Protein AF-A0A7W7KEP9-F1 (afdb_monomer)

Organism: NCBI:txid1428314

Secondary structure (DSSP, 8-state):
-HHHHHHHHHHTT---EEEEE-TT-HHHHHHTS--HHHHHHHHHTT--SGGGTTTPPPTTSEEEEE----SS-HHHHHHHHTHHHHTTS------TT-----SS-HHHHHHHHHHHH-S---------GGGS----

Mean predicted aligned error: 6.19 Å

Radius of gyration: 17.82 Å; Cα contacts (8 Å, |Δi|>4): 102; chains: 1; bounding box: 50×37×45 Å

Nearest PDB structures (foldseek):
  2ux8-assembly2_G  TM=9.837E-01  e=3.132E-14  Sphingomonas elodea
  2ux8-assembly1_B  TM=9.842E-01  e=6.762E-14  Sphingomonas elodea
  2ux8-assembly1_D  TM=9.835E-01  e=9.318E-14  Sphingomonas elodea
  2ux8-assembly1_A  TM=9.815E-01  e=2.438E-13  Sphingomonas elodea
  5j49-assembly1_A  TM=8.742E-01  e=1.024E-08  Paraburkholderia xenovorans LB400

Foldseek 3Di:
DVLLLVVLVVLLVQQAEEAADEPPCVVLVVQQDDPPVVVVVCVVVVHDCVVSPSSHHDPPRYHYFYLYDPPVPPPVSSVVRCCVVCPPHDDDDDDPVDRADDPVGPSNVQVVVCVVPNDDDDDDDDDDPVPPDPDD

Solvent-accessible surface area (backbone atoms only — not comparable to full-atom values): 8895 Å² total; per-residue (Å²): 95,61,65,57,48,51,51,39,39,45,75,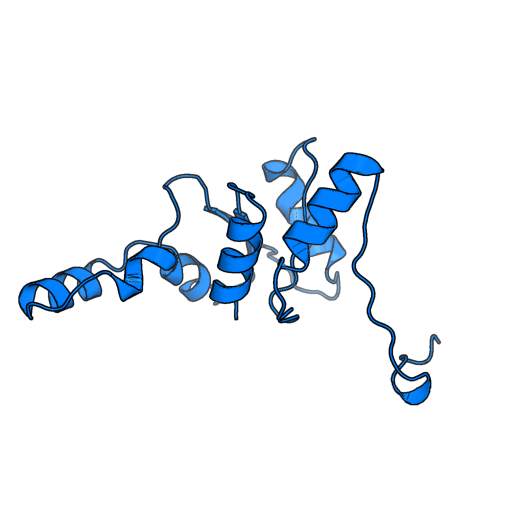46,69,54,74,73,43,77,47,69,37,63,88,93,49,62,68,66,58,54,55,37,41,85,56,61,72,59,53,52,52,35,52,78,68,75,44,81,65,70,88,52,59,81,42,49,61,62,92,83,29,69,45,77,41,70,51,88,66,87,79,79,59,60,70,66,51,44,56,58,61,44,44,83,78,55,65,90,58,91,80,86,88,82,62,58,87,63,83,79,86,63,83,77,32,68,60,32,54,51,50,54,51,37,75,74,73,48,92,83,85,78,92,82,79,96,69,62,74,90,75,50,77,79,82,124

InterPro domains:
  IPR005771 UTP--glucose-1-phosphate uridylyltransferase, bacterial/archaeal-type [PTHR43197] (1-131)
  IPR029044 Nucleotide-diphospho-sugar transferases [G3DSA:3.90.550.10] (1-135)
  IPR029044 Nucleotide-diphospho-sugar transferases [SSF53448] (1-130)

Structure (mmCIF, N/CA/C/O backbone):
data_AF-A0A7W7KEP9-F1
#
_entry.id   AF-A0A7W7KEP9-F1
#
loop_
_atom_site.group_PDB
_atom_site.id
_atom_site.type_symbol
_atom_site.label_atom_id
_atom_site.label_alt_id
_atom_site.label_comp_id
_atom_site.label_asym_id
_atom_site.label_entity_id
_atom_site.label_seq_id
_atom_site.pdbx_PDB_ins_code
_atom_site.Cartn_x
_atom_site.Cartn_y
_atom_site.Cartn_z
_atom_site.occupancy
_atom_site.B_iso_or_equiv
_atom_site.auth_seq_id
_atom_site.auth_comp_id
_atom_site.auth_asym_id
_atom_site.auth_atom_id
_atom_site.pdbx_PDB_model_num
ATOM 1 N N . MET A 1 1 ? -1.826 10.584 1.908 1.00 80.06 1 MET A N 1
ATOM 2 C CA . MET A 1 1 ? -1.088 9.963 0.786 1.00 80.06 1 MET A CA 1
ATOM 3 C C . MET A 1 1 ? -1.313 8.461 0.772 1.00 80.06 1 MET A C 1
ATOM 5 O O . MET A 1 1 ? -1.996 8.015 -0.130 1.00 80.06 1 MET A O 1
ATOM 9 N N . ILE A 1 2 ? -0.899 7.706 1.799 1.00 85.81 2 ILE A N 1
ATOM 10 C CA . ILE A 1 2 ? -1.091 6.240 1.818 1.00 85.81 2 ILE A CA 1
ATOM 11 C C . ILE A 1 2 ? -2.555 5.780 1.659 1.00 85.81 2 ILE A C 1
ATOM 13 O O . ILE A 1 2 ? -2.795 4.784 0.996 1.00 85.81 2 ILE A O 1
ATOM 17 N N . GLN A 1 3 ? -3.537 6.524 2.187 1.00 88.75 3 GLN A N 1
ATOM 18 C CA . GLN A 1 3 ? -4.958 6.219 1.958 1.00 88.75 3 GLN A CA 1
ATOM 19 C C . GLN A 1 3 ? -5.321 6.236 0.465 1.00 88.75 3 GLN A C 1
ATOM 21 O O . GLN A 1 3 ? -5.965 5.311 -0.002 1.00 88.75 3 GLN A O 1
ATOM 26 N N . TYR A 1 4 ? -4.854 7.239 -0.286 1.00 87.06 4 TYR A N 1
ATOM 27 C CA . TYR A 1 4 ? -5.110 7.329 -1.727 1.00 87.06 4 TYR A CA 1
ATOM 28 C C . TYR A 1 4 ? -4.467 6.168 -2.485 1.00 87.06 4 TYR A C 1
ATOM 30 O O . TYR A 1 4 ? -5.102 5.606 -3.366 1.00 87.06 4 TYR A O 1
ATOM 38 N N . ALA A 1 5 ? -3.252 5.772 -2.094 1.00 85.75 5 ALA A N 1
ATOM 39 C CA . ALA A 1 5 ? -2.589 4.598 -2.654 1.00 85.75 5 ALA A CA 1
ATOM 40 C C . ALA A 1 5 ? -3.426 3.326 -2.443 1.00 85.75 5 ALA A C 1
ATOM 42 O O . ALA A 1 5 ? -3.651 2.564 -3.375 1.00 85.75 5 ALA A O 1
ATOM 43 N N . VAL A 1 6 ? -3.934 3.111 -1.224 1.00 87.06 6 VAL A N 1
ATOM 44 C CA . VAL A 1 6 ? -4.786 1.952 -0.919 1.00 87.06 6 VAL A CA 1
ATOM 45 C C . VAL A 1 6 ? -6.112 2.016 -1.673 1.00 87.06 6 VAL A C 1
ATOM 47 O O . VAL A 1 6 ? -6.557 0.994 -2.187 1.00 87.06 6 VAL A O 1
ATOM 50 N N . ASP A 1 7 ? -6.732 3.189 -1.782 1.00 88.06 7 ASP A N 1
ATOM 51 C CA . ASP A 1 7 ? -7.991 3.355 -2.512 1.00 88.06 7 ASP A CA 1
ATOM 52 C C . ASP A 1 7 ? -7.820 3.085 -4.019 1.00 88.06 7 ASP A C 1
ATOM 54 O O . ASP A 1 7 ? -8.651 2.399 -4.612 1.00 88.06 7 ASP A O 1
ATOM 58 N N . GLU A 1 8 ? -6.719 3.538 -4.625 1.00 85.44 8 GLU A N 1
ATOM 59 C CA . GLU A 1 8 ? -6.393 3.260 -6.031 1.00 85.44 8 GLU A CA 1
ATOM 60 C C . GLU A 1 8 ? -6.136 1.765 -6.275 1.00 85.44 8 GLU A C 1
ATOM 62 O O . GLU A 1 8 ? -6.638 1.175 -7.233 1.00 85.44 8 GLU A O 1
ATOM 67 N N . VAL A 1 9 ? -5.397 1.122 -5.374 1.00 85.31 9 VAL A N 1
ATOM 68 C CA . VAL A 1 9 ? -5.104 -0.316 -5.439 1.00 85.31 9 VAL A CA 1
ATOM 69 C C . VAL A 1 9 ? -6.382 -1.154 -5.254 1.00 85.31 9 VAL A C 1
ATOM 71 O O . VAL A 1 9 ? -6.559 -2.171 -5.926 1.00 85.31 9 VAL A O 1
ATOM 74 N N . ARG A 1 10 ? -7.332 -0.693 -4.428 1.00 86.62 10 ARG A N 1
ATOM 75 C CA . ARG A 1 10 ? -8.668 -1.304 -4.296 1.00 86.62 10 ARG A CA 1
ATOM 76 C C . ARG A 1 10 ? -9.525 -1.139 -5.544 1.00 86.62 10 ARG A C 1
ATOM 78 O O . ARG A 1 10 ? -10.222 -2.081 -5.913 1.00 86.62 10 ARG A O 1
ATOM 85 N N . GLU A 1 11 ? -9.480 0.022 -6.201 1.00 87.06 11 GLU A N 1
ATOM 86 C CA . GLU A 1 11 ? -10.146 0.230 -7.498 1.00 87.06 11 GLU A CA 1
ATOM 87 C C . GLU A 1 11 ? -9.631 -0.776 -8.539 1.00 87.06 11 GLU A C 1
ATOM 89 O O . GLU A 1 11 ? -10.411 -1.326 -9.317 1.00 87.06 11 GLU A O 1
ATOM 94 N N . ALA A 1 12 ? -8.337 -1.096 -8.470 1.00 86.38 12 ALA A N 1
ATOM 95 C CA . ALA A 1 12 ? -7.676 -2.094 -9.300 1.00 86.38 12 ALA A CA 1
ATOM 96 C C . ALA A 1 12 ? -7.943 -3.561 -8.876 1.00 86.38 12 ALA A C 1
ATOM 98 O O . ALA A 1 12 ? -7.418 -4.481 -9.499 1.00 86.38 12 ALA A O 1
ATOM 99 N N . ARG A 1 13 ? -8.789 -3.797 -7.857 1.00 86.62 13 ARG A N 1
ATOM 100 C CA . ARG A 1 13 ? -9.163 -5.122 -7.312 1.00 86.62 13 ARG A CA 1
ATOM 101 C C . ARG A 1 13 ? -8.004 -5.933 -6.720 1.00 86.62 13 ARG A C 1
ATOM 103 O O . ARG A 1 13 ? -8.045 -7.160 -6.724 1.00 86.62 13 ARG A O 1
ATOM 110 N N . ILE A 1 14 ? -6.989 -5.263 -6.186 1.00 86.50 14 ILE A N 1
ATOM 111 C CA . ILE A 1 14 ? -5.946 -5.922 -5.395 1.00 86.50 14 ILE A CA 1
ATOM 112 C C . ILE A 1 14 ? -6.438 -6.035 -3.948 1.00 86.50 14 ILE A C 1
ATOM 114 O O . ILE A 1 14 ? -6.804 -5.037 -3.321 1.00 86.50 14 ILE A O 1
ATOM 118 N N . GLU A 1 15 ? -6.464 -7.261 -3.428 1.00 82.25 15 GLU A N 1
ATOM 119 C CA . GLU A 1 15 ? -7.034 -7.563 -2.110 1.00 82.25 15 GLU A CA 1
ATOM 120 C C . GLU A 1 15 ? -5.980 -7.634 -1.002 1.00 82.25 15 GLU A C 1
ATOM 122 O O . GLU A 1 15 ? -6.296 -7.295 0.138 1.00 82.25 15 GLU A O 1
ATOM 127 N N . GLU A 1 16 ? -4.743 -8.017 -1.329 1.00 89.62 16 GLU A N 1
ATOM 128 C CA . GLU A 1 16 ? -3.642 -8.165 -0.375 1.00 89.62 16 GLU A CA 1
ATOM 129 C C . GLU A 1 16 ? -2.625 -7.024 -0.473 1.00 89.62 16 GLU A C 1
ATOM 131 O O . GLU A 1 16 ? -2.146 -6.652 -1.545 1.00 89.62 16 GLU A O 1
ATOM 136 N N . PHE A 1 17 ? -2.257 -6.484 0.686 1.00 91.62 17 PHE A N 1
ATOM 137 C CA . PHE A 1 17 ? -1.344 -5.363 0.840 1.00 91.62 17 PHE A CA 1
ATOM 138 C C . PHE A 1 17 ? -0.126 -5.792 1.650 1.00 91.62 17 PHE A C 1
ATOM 140 O O . PHE A 1 17 ? -0.251 -6.300 2.766 1.00 91.62 17 PHE A O 1
ATOM 147 N N . VAL A 1 18 ? 1.070 -5.502 1.133 1.00 92.94 18 VAL A N 1
ATOM 148 C CA . VAL A 1 18 ? 2.327 -5.715 1.858 1.00 92.94 18 VAL A CA 1
ATOM 149 C C . VAL A 1 18 ? 3.028 -4.383 2.077 1.00 92.94 18 VAL A C 1
ATOM 151 O O . VAL A 1 18 ? 3.617 -3.806 1.165 1.00 92.94 18 VAL A O 1
ATOM 154 N N . PHE A 1 19 ? 2.991 -3.879 3.309 1.00 93.00 19 PHE A N 1
ATOM 155 C CA . PHE A 1 19 ? 3.680 -2.643 3.668 1.00 93.00 19 PHE A CA 1
ATOM 156 C C . PHE A 1 19 ? 5.088 -2.933 4.164 1.00 93.00 19 PHE A C 1
ATOM 158 O O . PHE A 1 19 ? 5.292 -3.474 5.254 1.00 93.00 19 PHE A O 1
ATOM 165 N N . VAL A 1 20 ? 6.077 -2.491 3.394 1.00 91.81 20 VAL A N 1
ATOM 166 C CA . VAL A 1 20 ? 7.476 -2.516 3.815 1.00 91.81 20 VAL A CA 1
ATOM 167 C C . VAL A 1 20 ? 7.789 -1.216 4.551 1.00 91.81 20 VAL A C 1
ATOM 169 O O . VAL A 1 20 ? 7.853 -0.144 3.954 1.00 91.81 20 VAL A O 1
ATOM 172 N N . THR A 1 21 ? 7.955 -1.289 5.872 1.00 90.00 21 THR A N 1
ATOM 173 C CA . THR A 1 21 ? 8.072 -0.103 6.736 1.00 90.00 21 THR A CA 1
ATOM 174 C C . THR A 1 21 ? 9.390 -0.039 7.509 1.00 90.00 21 THR A C 1
ATOM 176 O O . THR A 1 21 ? 10.006 -1.051 7.857 1.00 90.00 21 THR A O 1
ATOM 179 N N . GLY A 1 22 ? 9.816 1.187 7.823 1.00 86.00 22 GLY A N 1
ATOM 180 C CA . GLY A 1 22 ? 10.926 1.482 8.733 1.00 86.00 22 GLY A CA 1
ATOM 181 C C . GLY A 1 22 ? 10.480 1.726 10.182 1.00 86.00 22 GLY A C 1
ATOM 182 O O . GLY A 1 22 ? 9.299 1.622 10.521 1.00 86.00 22 GLY A O 1
ATOM 183 N N . ARG A 1 23 ? 11.431 2.082 11.057 1.00 84.38 23 ARG A N 1
ATOM 184 C CA . ARG A 1 23 ? 11.136 2.484 12.448 1.00 84.38 23 ARG A CA 1
ATOM 185 C C . ARG A 1 23 ? 10.286 3.764 12.482 1.00 84.38 23 ARG A C 1
ATOM 187 O O . ARG A 1 23 ? 10.409 4.611 11.604 1.00 84.38 23 ARG A O 1
ATOM 194 N N . GLY A 1 24 ? 9.430 3.901 13.497 1.00 83.69 24 GLY A N 1
ATOM 195 C CA . GLY A 1 24 ? 8.605 5.102 13.708 1.00 83.69 24 GLY A CA 1
ATOM 196 C C . GLY A 1 24 ? 7.401 5.255 12.770 1.00 83.69 24 GLY A C 1
ATOM 197 O O . GLY A 1 24 ? 6.734 6.281 12.803 1.00 83.69 24 GLY A O 1
ATOM 198 N N . LYS A 1 25 ? 7.101 4.252 11.934 1.00 87.19 25 LYS A N 1
ATOM 199 C CA . LYS A 1 25 ? 5.983 4.271 10.972 1.00 87.19 25 LYS A CA 1
ATOM 200 C C . LYS A 1 25 ? 4.747 3.481 11.432 1.00 87.19 25 LYS A C 1
ATOM 202 O O . LYS A 1 25 ? 3.928 3.108 10.603 1.00 87.19 25 LYS A O 1
ATOM 207 N N . THR A 1 26 ? 4.605 3.223 12.734 1.00 87.94 26 THR A N 1
ATOM 208 C CA . THR A 1 26 ? 3.477 2.449 13.292 1.00 87.94 26 THR A CA 1
ATOM 209 C C . THR A 1 26 ? 2.124 3.096 12.993 1.00 87.94 26 THR A C 1
ATOM 211 O O . THR A 1 26 ? 1.200 2.390 12.613 1.00 87.94 26 THR A O 1
ATOM 214 N N . ALA A 1 27 ? 2.054 4.432 13.006 1.00 90.31 27 ALA A N 1
ATOM 215 C CA . ALA A 1 27 ? 0.836 5.181 12.691 1.00 90.31 27 ALA A CA 1
ATOM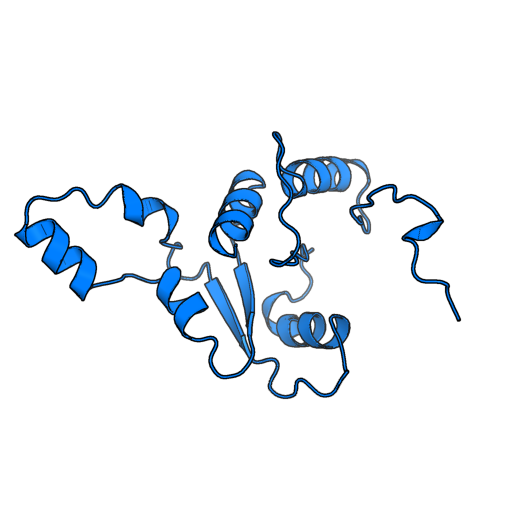 216 C C . ALA A 1 27 ? 0.249 4.864 11.301 1.00 90.31 27 ALA A C 1
ATOM 218 O O . ALA A 1 27 ? -0.948 5.012 11.097 1.00 90.31 27 ALA A O 1
ATOM 219 N N . ILE A 1 28 ? 1.073 4.424 10.338 1.00 89.12 28 ILE A N 1
ATOM 220 C CA . ILE A 1 28 ? 0.572 4.004 9.020 1.00 89.12 28 ILE A CA 1
ATOM 221 C C . ILE A 1 28 ? -0.246 2.722 9.151 1.00 89.12 28 ILE A C 1
ATOM 223 O O . ILE A 1 28 ? -1.279 2.606 8.513 1.00 89.12 28 ILE A O 1
ATOM 227 N N . VAL A 1 29 ? 0.215 1.773 9.962 1.00 89.31 29 VAL A N 1
ATOM 228 C CA . VAL A 1 29 ? -0.460 0.486 10.165 1.00 89.31 29 VAL A CA 1
ATOM 229 C C . VAL A 1 29 ? -1.733 0.692 10.979 1.00 89.31 29 VAL A C 1
ATOM 231 O O . VAL A 1 29 ? -2.792 0.232 10.575 1.00 89.31 29 VAL A O 1
ATOM 234 N N . GLU A 1 30 ? -1.641 1.462 12.065 1.00 90.56 30 GLU A N 1
ATOM 235 C CA . GLU A 1 30 ? -2.779 1.790 12.936 1.00 90.56 30 GLU A CA 1
ATOM 236 C C . GLU A 1 30 ? -3.885 2.556 12.198 1.00 90.56 30 GLU A C 1
ATOM 238 O O . GLU A 1 30 ? -5.058 2.386 12.510 1.00 90.56 30 GLU A O 1
ATOM 243 N N . HIS A 1 31 ? -3.536 3.359 11.185 1.00 91.31 31 HIS A N 1
ATOM 244 C CA . HIS A 1 31 ? -4.518 4.048 10.339 1.00 91.31 31 HIS A CA 1
ATOM 245 C C . HIS A 1 31 ? -5.444 3.078 9.591 1.00 91.31 31 HIS A C 1
ATOM 247 O O . HIS A 1 31 ? -6.603 3.416 9.354 1.00 91.31 31 HIS A O 1
ATOM 253 N N . PHE A 1 32 ? -4.949 1.887 9.233 1.00 90.06 32 PHE A N 1
ATOM 254 C CA . PHE A 1 32 ? -5.734 0.857 8.541 1.00 90.06 32 PHE A CA 1
ATOM 255 C C . PHE A 1 32 ? -6.353 -0.198 9.470 1.00 90.06 32 PHE A C 1
ATOM 257 O O . PHE A 1 32 ? -6.993 -1.143 8.991 1.00 90.06 32 PHE A O 1
ATOM 264 N N . ASP A 1 33 ? -6.171 -0.021 10.780 1.00 90.31 33 ASP A N 1
ATOM 265 C CA . ASP A 1 33 ? -6.751 -0.840 11.839 1.00 90.31 33 ASP A CA 1
ATOM 266 C C . ASP A 1 33 ? -7.993 -0.157 12.448 1.00 90.31 33 ASP A C 1
ATOM 268 O O . ASP A 1 33 ? -8.375 0.966 12.103 1.00 90.31 33 ASP A O 1
ATOM 272 N N . THR A 1 34 ? -8.667 -0.853 13.357 1.00 88.94 34 THR A N 1
ATOM 273 C CA . THR A 1 34 ? -9.842 -0.351 14.069 1.00 88.94 34 THR A CA 1
ATOM 274 C C . THR A 1 34 ? -9.429 0.639 15.157 1.00 88.94 34 THR A C 1
ATOM 276 O O . THR A 1 34 ? -8.832 0.273 16.170 1.00 88.94 34 THR A O 1
ATOM 279 N N . ALA A 1 35 ? -9.826 1.902 15.004 1.00 90.88 35 ALA A N 1
ATOM 280 C CA . ALA A 1 35 ? -9.571 2.957 15.982 1.00 90.88 35 ALA A CA 1
ATOM 281 C C . ALA A 1 35 ? -10.605 2.927 17.126 1.00 90.88 35 ALA A C 1
ATOM 283 O O . ALA A 1 35 ? -11.464 3.805 17.231 1.00 90.88 35 ALA A O 1
ATOM 284 N N . TYR A 1 36 ? -10.522 1.911 17.991 1.00 91.31 36 TYR A N 1
ATOM 285 C CA . TYR A 1 36 ? -11.538 1.599 19.009 1.00 91.31 36 TYR A CA 1
ATOM 286 C C . TYR A 1 36 ? -12.004 2.812 19.836 1.00 91.31 36 TYR A C 1
ATOM 288 O O . TYR A 1 36 ? -13.201 3.091 19.926 1.00 91.31 36 TYR A O 1
ATOM 296 N N . GLU A 1 37 ? -11.071 3.578 20.410 1.00 93.00 37 GLU A N 1
ATOM 297 C CA . GLU A 1 37 ? -11.403 4.736 21.254 1.00 93.00 37 GLU A CA 1
ATOM 298 C C . GLU A 1 37 ? -12.111 5.855 20.473 1.00 93.00 37 GLU A C 1
ATOM 300 O O . GLU A 1 37 ? -13.042 6.494 20.981 1.00 93.00 37 GLU A O 1
ATOM 305 N N . LEU A 1 38 ? -11.704 6.078 19.219 1.00 91.62 38 LEU A N 1
ATOM 306 C CA . LEU A 1 38 ? -12.313 7.073 18.340 1.00 91.62 38 LEU A CA 1
ATOM 307 C C . LEU A 1 38 ? -13.742 6.667 17.977 1.00 91.62 38 LEU A C 1
ATOM 309 O O . LEU A 1 38 ? -14.657 7.487 18.063 1.00 91.62 38 LEU A O 1
ATOM 313 N N . GLU A 1 39 ? -13.947 5.402 17.620 1.00 92.44 39 GLU A N 1
ATOM 314 C CA . GLU A 1 39 ? -15.255 4.866 17.244 1.00 92.44 39 GLU A CA 1
ATOM 315 C C . GLU A 1 39 ? -16.242 4.885 18.408 1.00 92.44 39 GLU A C 1
ATOM 317 O O . GLU A 1 39 ? -17.387 5.320 18.243 1.00 92.44 39 GLU A O 1
ATOM 322 N N . ALA A 1 40 ? -15.788 4.498 19.603 1.00 94.06 40 ALA A N 1
ATOM 323 C CA . ALA A 1 40 ? -16.577 4.595 20.824 1.00 94.06 40 ALA A CA 1
ATOM 324 C C . ALA A 1 40 ? -16.967 6.053 21.119 1.00 94.06 40 ALA A C 1
ATOM 326 O O . ALA A 1 40 ? -18.129 6.347 21.407 1.00 94.06 40 ALA A O 1
ATOM 327 N N . THR A 1 41 ? -16.026 6.990 20.968 1.00 95.50 41 THR A N 1
ATOM 328 C CA . THR A 1 41 ? -16.272 8.425 21.179 1.00 95.50 41 THR A CA 1
ATOM 329 C C . THR A 1 41 ? -17.248 9.005 20.154 1.00 95.50 41 THR A C 1
ATOM 331 O O . THR A 1 41 ? -18.122 9.799 20.509 1.00 95.50 41 THR A O 1
ATOM 334 N N . MET A 1 42 ? -17.121 8.638 18.876 1.00 94.69 42 MET A N 1
ATOM 335 C CA . MET A 1 42 ? -18.027 9.088 17.816 1.00 94.69 42 MET A CA 1
ATOM 336 C C . MET A 1 42 ? -19.437 8.543 18.028 1.00 94.69 42 MET A C 1
ATOM 338 O O . MET A 1 42 ? -20.392 9.321 18.002 1.00 94.69 42 MET A O 1
ATOM 342 N N . THR A 1 43 ? -19.553 7.250 18.329 1.00 93.88 43 THR A N 1
ATOM 343 C CA . THR A 1 43 ? -20.834 6.584 18.597 1.00 93.88 43 THR A CA 1
ATOM 344 C C . THR A 1 43 ? -21.509 7.168 19.837 1.00 93.88 43 THR A C 1
ATOM 346 O O . THR A 1 43 ? -22.682 7.531 19.782 1.00 93.88 43 THR A O 1
ATOM 349 N N . GLY A 1 44 ? -20.759 7.377 20.926 1.00 95.38 44 GLY A N 1
ATOM 350 C CA . GLY A 1 44 ? -21.262 8.013 22.149 1.00 95.38 44 GLY A CA 1
ATOM 351 C C . GLY A 1 44 ? -21.716 9.465 21.958 1.00 95.38 44 GLY A C 1
ATOM 352 O O . GLY A 1 44 ? -22.520 9.972 22.734 1.00 95.38 44 GLY A O 1
ATOM 353 N N . ARG A 1 45 ? -21.241 10.136 20.900 1.00 96.06 45 ARG A N 1
ATOM 354 C CA . ARG A 1 45 ? -21.662 11.488 20.494 1.00 96.06 45 ARG A CA 1
ATOM 355 C C . ARG A 1 45 ? -22.702 11.486 19.363 1.00 96.06 45 ARG A C 1
ATOM 357 O O . ARG A 1 45 ? -22.985 12.551 18.820 1.00 96.06 45 ARG A O 1
ATOM 364 N N . GLY A 1 46 ? -23.234 10.324 18.973 1.00 94.31 46 GLY A N 1
ATOM 365 C CA . GLY A 1 46 ? -24.218 10.188 17.893 1.00 94.31 46 GLY A CA 1
ATOM 366 C C . GLY A 1 46 ? -23.683 10.524 16.494 1.00 94.31 46 GLY A C 1
ATOM 367 O O . GLY A 1 46 ? -24.459 10.872 15.606 1.00 94.31 46 GLY A O 1
ATOM 368 N N . LYS A 1 47 ? -22.362 10.471 16.282 1.00 95.12 47 LYS A N 1
ATOM 369 C CA . LYS A 1 47 ? -21.729 10.733 14.981 1.00 95.12 47 LYS A CA 1
ATOM 370 C C . LYS A 1 47 ? -21.638 9.454 14.147 1.00 95.12 47 LYS A C 1
ATOM 372 O O . LYS A 1 47 ? -21.355 8.382 14.667 1.00 95.12 47 LYS A O 1
ATOM 377 N N . SER A 1 48 ? -21.823 9.596 12.836 1.00 93.06 48 SER A N 1
ATOM 378 C CA . SER A 1 48 ? -21.697 8.501 11.868 1.00 93.06 48 SER A CA 1
ATOM 379 C C . SER A 1 48 ? -20.250 8.018 11.728 1.00 93.06 48 SER A C 1
ATOM 381 O O . SER A 1 48 ? -19.346 8.842 11.595 1.00 93.06 48 SER A O 1
ATOM 383 N N . LEU A 1 49 ? -20.052 6.697 11.674 1.00 91.62 49 LEU A N 1
ATOM 384 C CA . LEU A 1 49 ? -18.753 6.058 11.422 1.00 91.62 49 LEU A CA 1
ATOM 385 C C . LEU A 1 49 ? -18.411 5.927 9.929 1.00 91.62 49 LEU A C 1
ATOM 387 O O . LEU A 1 49 ? -17.291 5.547 9.606 1.00 91.62 49 LEU A O 1
ATOM 391 N N . LYS A 1 50 ? -19.326 6.301 9.020 1.00 91.50 50 LYS A N 1
ATOM 392 C CA . LYS A 1 50 ? -19.113 6.248 7.559 1.00 91.50 50 LYS A CA 1
ATOM 393 C C . LYS A 1 50 ? -17.763 6.812 7.082 1.00 91.50 50 LYS A C 1
ATOM 395 O O . LYS A 1 50 ? -17.164 6.201 6.206 1.00 91.50 50 LYS A O 1
ATOM 400 N N . PRO A 1 51 ? -17.235 7.925 7.634 1.00 89.44 51 PRO A N 1
ATOM 401 C CA . PRO A 1 51 ? -15.935 8.449 7.206 1.00 89.44 51 PRO A CA 1
ATOM 402 C C . PRO A 1 51 ? -14.741 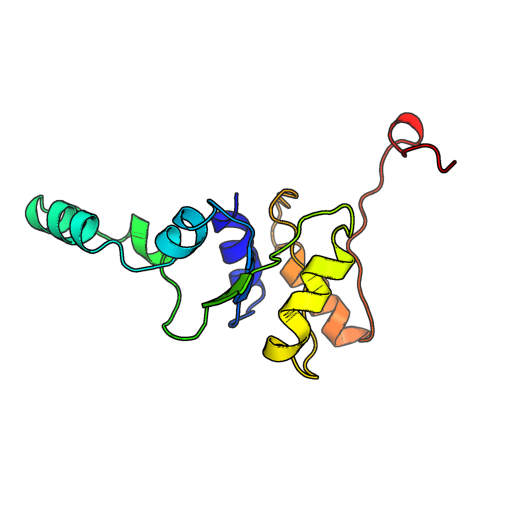7.520 7.480 1.00 89.44 51 PRO A C 1
ATOM 404 O O . PRO A 1 51 ? -13.683 7.731 6.900 1.00 89.44 51 PRO A O 1
ATOM 407 N N . LEU A 1 52 ? -14.891 6.535 8.373 1.00 88.88 52 LEU A N 1
ATOM 408 C CA . LEU A 1 52 ? -13.848 5.573 8.746 1.00 88.88 52 LEU A CA 1
ATOM 409 C C . LEU A 1 52 ? -13.967 4.246 7.979 1.00 88.88 52 LEU A C 1
ATOM 411 O O . LEU A 1 52 ? -13.077 3.409 8.059 1.00 88.88 52 LEU A O 1
ATOM 415 N N . GLU A 1 53 ? -15.050 4.021 7.229 1.00 85.88 53 GLU A N 1
ATOM 416 C CA . GLU A 1 53 ? -15.265 2.743 6.534 1.00 85.88 53 GLU A CA 1
ATOM 417 C C . GLU A 1 53 ? -14.161 2.457 5.510 1.00 85.88 53 GLU A C 1
ATOM 419 O O . GLU A 1 53 ? -13.678 1.331 5.425 1.00 85.88 53 GLU A O 1
ATOM 424 N N . SER A 1 54 ? -13.702 3.481 4.784 1.00 84.81 54 SER A N 1
ATOM 425 C CA . SER A 1 54 ? -12.629 3.337 3.797 1.00 84.81 54 SER A CA 1
ATOM 426 C C . SER A 1 54 ? -11.241 3.185 4.420 1.00 84.81 54 SER A C 1
ATOM 428 O O . SER A 1 54 ? -10.320 2.737 3.736 1.00 84.81 54 SER A O 1
ATOM 430 N N . THR A 1 55 ? -11.051 3.523 5.697 1.00 87.25 55 THR A N 1
ATOM 431 C CA . THR A 1 55 ? -9.741 3.366 6.339 1.00 87.25 55 THR A CA 1
ATOM 432 C C . THR A 1 55 ? -9.510 1.923 6.764 1.00 87.25 55 THR A C 1
ATOM 434 O O . THR A 1 55 ? -8.377 1.473 6.777 1.00 87.25 55 THR A O 1
ATOM 437 N N . ARG A 1 56 ? -10.559 1.142 7.030 1.00 83.69 56 ARG A N 1
ATOM 438 C CA . ARG A 1 56 ? -10.408 -0.246 7.483 1.00 83.69 56 ARG A CA 1
ATOM 439 C C . ARG A 1 56 ? -9.988 -1.171 6.351 1.00 83.69 56 ARG A C 1
ATOM 441 O O . ARG A 1 56 ? -10.497 -1.080 5.234 1.00 83.69 56 ARG A O 1
ATOM 448 N N . THR A 1 57 ? -9.088 -2.100 6.648 1.00 83.50 57 THR A N 1
ATOM 449 C CA . THR A 1 57 ? -8.791 -3.257 5.791 1.00 83.50 57 THR A CA 1
ATOM 450 C C . THR A 1 57 ? -9.517 -4.496 6.315 1.00 83.50 57 THR A C 1
ATOM 452 O O . THR A 1 57 ? -9.873 -4.556 7.493 1.00 83.50 57 THR A O 1
ATOM 455 N N . GLN A 1 58 ? -9.797 -5.474 5.447 1.00 84.31 58 GLN A N 1
ATOM 456 C CA . GLN A 1 58 ? -10.323 -6.752 5.929 1.00 84.31 58 GLN A CA 1
ATOM 457 C C . GLN A 1 58 ? -9.240 -7.463 6.760 1.00 84.31 58 GLN A C 1
ATOM 459 O O . GLN A 1 58 ? -8.062 -7.396 6.392 1.00 84.31 58 GLN A O 1
ATOM 464 N N . PRO A 1 59 ? -9.597 -8.131 7.872 1.00 84.56 59 PRO A N 1
ATOM 465 C CA . PRO A 1 59 ? -8.627 -8.881 8.661 1.00 84.56 59 PRO A CA 1
ATOM 466 C C . PRO A 1 59 ? -7.866 -9.891 7.795 1.00 84.56 59 PRO A C 1
ATOM 468 O O . PRO A 1 59 ? -8.481 -10.719 7.133 1.00 84.56 59 PRO A O 1
ATOM 471 N N . GLY A 1 60 ? -6.534 -9.825 7.819 1.00 84.06 60 GLY A N 1
ATOM 472 C CA . GLY A 1 60 ? -5.654 -10.687 7.018 1.00 84.06 60 GLY A CA 1
ATOM 473 C C . GLY A 1 60 ? -5.150 -10.058 5.717 1.00 84.06 60 GLY A C 1
ATOM 474 O O . GLY A 1 60 ? -4.099 -10.460 5.231 1.00 84.06 60 GLY A O 1
ATOM 475 N N . ASN A 1 61 ? -5.805 -9.013 5.209 1.00 88.81 61 ASN A N 1
ATOM 476 C CA . ASN A 1 61 ? -5.442 -8.407 3.925 1.00 88.81 61 ASN A CA 1
ATOM 477 C C . ASN A 1 61 ? -4.244 -7.453 4.009 1.00 88.81 61 ASN A C 1
ATOM 479 O O . ASN A 1 61 ? -3.715 -7.056 2.977 1.00 88.81 61 ASN A O 1
ATOM 483 N N . LEU A 1 62 ? -3.813 -7.050 5.207 1.00 90.69 62 LEU A N 1
ATOM 484 C CA . LEU A 1 62 ? -2.660 -6.171 5.394 1.00 90.69 62 LEU A CA 1
ATOM 485 C C . LEU A 1 62 ? -1.549 -6.897 6.151 1.00 90.69 62 LEU A C 1
ATOM 487 O O . LEU A 1 62 ? -1.665 -7.173 7.344 1.00 90.69 62 LEU A O 1
ATOM 491 N N . THR A 1 63 ? -0.434 -7.130 5.467 1.00 92.69 63 THR A N 1
ATOM 492 C CA . THR A 1 63 ? 0.797 -7.655 6.057 1.00 92.69 63 THR A CA 1
ATOM 493 C C . THR A 1 63 ? 1.851 -6.560 6.118 1.00 92.69 63 THR A C 1
ATOM 495 O O . THR A 1 63 ? 2.039 -5.788 5.180 1.00 92.69 63 THR A O 1
ATOM 498 N N . THR A 1 64 ? 2.593 -6.490 7.223 1.00 91.88 64 THR A N 1
ATOM 499 C CA . THR A 1 64 ? 3.677 -5.515 7.378 1.00 91.88 64 THR A CA 1
ATOM 500 C C . THR A 1 64 ? 5.012 -6.220 7.529 1.00 91.88 64 THR A C 1
ATOM 502 O O . THR A 1 64 ? 5.165 -7.087 8.388 1.00 91.88 64 THR A O 1
ATOM 505 N N . VAL A 1 65 ? 6.001 -5.799 6.748 1.00 92.38 65 VAL A N 1
ATOM 506 C CA . VAL A 1 65 ? 7.380 -6.281 6.838 1.00 92.38 65 VAL A CA 1
ATOM 507 C C . VAL A 1 65 ? 8.289 -5.120 7.219 1.00 92.38 65 VAL A C 1
ATOM 509 O O . VAL A 1 65 ? 8.112 -3.986 6.775 1.00 92.38 65 VAL A O 1
ATOM 512 N N . ARG A 1 66 ? 9.284 -5.376 8.070 1.00 90.31 66 ARG A N 1
ATOM 513 C CA . ARG A 1 66 ? 10.282 -4.367 8.438 1.00 90.31 66 ARG A CA 1
ATOM 514 C C . ARG A 1 66 ? 11.441 -4.390 7.447 1.00 90.31 66 ARG A C 1
ATOM 516 O O . ARG A 1 66 ? 12.068 -5.428 7.280 1.00 90.31 66 ARG A O 1
ATOM 523 N N . GLN A 1 67 ? 11.804 -3.229 6.898 1.00 87.69 67 GLN A N 1
ATOM 524 C CA . GLN A 1 67 ? 13.023 -3.094 6.082 1.00 87.69 67 GLN A CA 1
ATOM 525 C C . GLN A 1 67 ? 14.307 -3.240 6.925 1.00 87.69 67 GLN A C 1
ATOM 527 O O . GLN A 1 67 ? 15.362 -3.562 6.394 1.00 87.69 67 GLN A O 1
ATOM 532 N N . GLN A 1 68 ? 14.212 -3.014 8.245 1.00 82.69 68 GLN A N 1
ATOM 533 C CA . GLN A 1 68 ? 15.281 -3.058 9.261 1.00 82.69 68 GLN A CA 1
ATOM 534 C C . GLN A 1 68 ? 16.411 -2.031 9.075 1.00 82.69 68 GLN A C 1
ATOM 536 O O . GLN A 1 68 ? 16.681 -1.261 9.999 1.00 82.69 68 GLN A O 1
ATOM 541 N N . VAL A 1 69 ? 17.044 -2.000 7.905 1.00 78.81 69 VAL A N 1
ATOM 542 C CA . VAL A 1 69 ? 18.269 -1.255 7.623 1.00 78.81 69 VAL A CA 1
ATOM 543 C C . VAL A 1 69 ? 18.056 -0.364 6.389 1.00 78.81 69 VAL A C 1
ATOM 545 O O . VAL A 1 69 ? 18.015 -0.870 5.270 1.00 78.81 69 VAL A O 1
ATOM 548 N N . PRO A 1 70 ? 17.932 0.966 6.554 1.00 65.50 70 PRO A N 1
ATOM 549 C CA . PRO A 1 70 ? 17.722 1.894 5.440 1.00 65.50 70 PRO A CA 1
ATOM 550 C C . PRO A 1 70 ? 19.025 2.295 4.711 1.00 65.50 70 PRO A C 1
ATOM 552 O O . PRO A 1 70 ? 19.035 3.315 4.032 1.00 65.50 70 PRO A O 1
ATOM 555 N N . LEU A 1 71 ? 20.131 1.547 4.869 1.00 52.00 71 LEU A N 1
ATOM 556 C CA . LEU A 1 71 ? 21.504 1.905 4.449 1.00 52.00 71 LEU A CA 1
ATOM 557 C C . LEU A 1 71 ? 21.696 1.996 2.918 1.00 52.00 71 LEU A C 1
ATOM 559 O O . LEU A 1 71 ? 22.427 1.203 2.336 1.00 52.00 71 LEU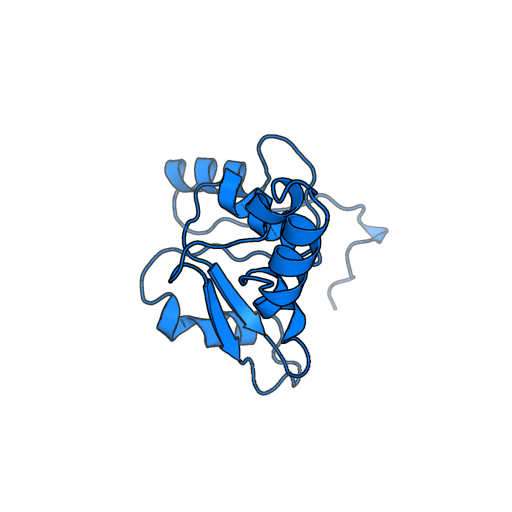 A O 1
ATOM 563 N N . GLY A 1 72 ? 21.045 2.937 2.234 1.00 55.12 72 GLY A N 1
ATOM 564 C CA . GLY A 1 72 ? 21.296 3.238 0.817 1.00 55.12 72 GLY A CA 1
ATOM 565 C C . GLY A 1 72 ? 20.915 2.132 -0.178 1.00 55.12 72 GLY A C 1
ATOM 566 O O . GLY A 1 72 ? 21.069 2.323 -1.377 1.00 55.12 72 GLY A O 1
ATOM 567 N N . LEU A 1 73 ? 20.370 1.003 0.288 1.00 58.84 73 LEU A N 1
ATOM 568 C CA . LEU A 1 73 ? 19.980 -0.145 -0.542 1.00 58.84 73 LEU A CA 1
ATOM 569 C C . LEU A 1 73 ? 18.750 0.125 -1.436 1.00 58.84 73 LEU A C 1
ATOM 571 O O . LEU A 1 73 ? 18.370 -0.715 -2.253 1.00 58.84 73 LEU A O 1
ATOM 575 N N . GLY A 1 74 ? 18.127 1.295 -1.272 1.00 76.50 74 GLY A N 1
ATOM 576 C CA . GLY A 1 74 ? 17.071 1.801 -2.140 1.00 76.50 74 GLY A CA 1
ATOM 577 C C . GLY A 1 74 ? 15.807 0.940 -2.169 1.00 76.50 74 GLY A C 1
ATOM 578 O O . GLY A 1 74 ? 15.535 0.130 -1.277 1.00 76.50 74 GLY A O 1
ATOM 579 N N . LEU A 1 75 ? 15.018 1.145 -3.223 1.00 84.56 75 LEU A N 1
ATOM 580 C CA . LEU A 1 75 ? 13.736 0.478 -3.444 1.00 84.56 75 LEU A CA 1
ATOM 581 C C . LEU A 1 75 ? 13.883 -1.042 -3.623 1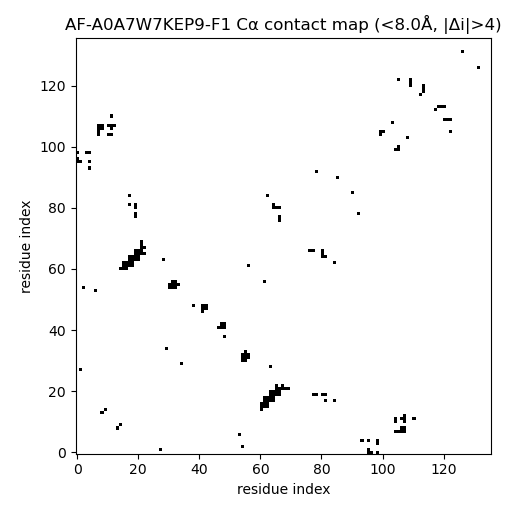.00 84.56 75 LEU A C 1
ATOM 583 O O . LEU A 1 75 ? 13.061 -1.800 -3.116 1.00 84.56 75 LEU A O 1
ATOM 587 N N . GLY A 1 76 ? 14.959 -1.502 -4.270 1.00 87.06 76 GLY A N 1
ATOM 588 C CA . GLY A 1 76 ? 15.174 -2.929 -4.537 1.00 87.06 76 GLY A CA 1
ATOM 589 C C . GLY A 1 76 ? 15.242 -3.775 -3.263 1.00 87.06 76 GLY A C 1
ATOM 590 O O . GLY A 1 76 ? 14.610 -4.827 -3.180 1.00 87.06 76 GLY A O 1
ATOM 591 N N . HIS A 1 77 ? 15.931 -3.292 -2.225 1.00 89.88 77 HIS A N 1
ATOM 592 C CA . HIS A 1 77 ? 15.963 -3.991 -0.939 1.00 89.88 77 HIS A CA 1
ATOM 593 C C . HIS A 1 77 ? 14.606 -3.989 -0.232 1.00 89.88 77 HIS A C 1
ATOM 595 O O . HIS A 1 77 ? 14.243 -4.994 0.373 1.00 89.88 77 HIS A O 1
ATOM 601 N N . ALA A 1 78 ? 13.835 -2.900 -0.337 1.00 89.12 78 ALA A N 1
ATOM 602 C CA . ALA A 1 78 ? 12.484 -2.865 0.215 1.00 89.12 78 ALA A CA 1
ATOM 603 C C . ALA A 1 78 ? 11.596 -3.946 -0.425 1.00 89.12 78 ALA A C 1
ATOM 605 O O . ALA A 1 78 ? 10.990 -4.735 0.297 1.00 89.12 78 ALA A O 1
ATOM 606 N N . VAL A 1 79 ? 11.599 -4.052 -1.758 1.00 91.44 79 VAL A N 1
ATOM 607 C CA . VAL A 1 79 ? 10.861 -5.101 -2.483 1.00 91.44 79 VAL A CA 1
ATOM 608 C C . VAL A 1 79 ? 11.345 -6.495 -2.067 1.00 91.44 79 VAL A C 1
ATOM 610 O O . VAL A 1 79 ? 10.539 -7.372 -1.764 1.00 91.44 79 VAL A O 1
ATOM 613 N N . TRP A 1 80 ? 12.660 -6.699 -1.945 1.00 91.31 80 TRP A N 1
ATOM 614 C CA . TRP A 1 80 ? 13.227 -7.985 -1.529 1.00 91.31 80 TRP A CA 1
ATOM 615 C C . TRP A 1 80 ? 12.814 -8.417 -0.113 1.00 91.31 80 TRP A C 1
ATOM 617 O O . TRP A 1 80 ? 12.670 -9.617 0.144 1.00 91.31 80 TRP A O 1
ATOM 627 N N . CYS A 1 81 ? 12.594 -7.482 0.818 1.00 92.25 81 CYS A N 1
ATOM 628 C CA . CYS A 1 81 ? 12.076 -7.806 2.150 1.00 92.25 81 CYS A CA 1
ATOM 629 C C . CYS A 1 81 ? 10.689 -8.469 2.085 1.00 92.25 81 CYS A C 1
ATOM 631 O O . CYS A 1 81 ? 10.401 -9.333 2.911 1.00 92.25 81 CYS A O 1
ATOM 633 N N . ALA A 1 82 ? 9.860 -8.127 1.095 1.00 93.44 82 ALA A N 1
ATOM 634 C CA . ALA A 1 82 ? 8.518 -8.682 0.925 1.00 93.44 82 ALA A CA 1
ATOM 635 C C . ALA A 1 82 ? 8.486 -10.078 0.269 1.00 93.44 82 ALA A C 1
ATOM 637 O O . ALA A 1 82 ? 7.431 -10.708 0.251 1.00 93.44 82 ALA A O 1
ATOM 638 N N . ARG A 1 83 ? 9.623 -10.607 -0.217 1.00 93.06 83 ARG A N 1
ATOM 639 C CA . ARG A 1 83 ? 9.688 -11.862 -1.001 1.00 93.06 83 ARG A CA 1
ATOM 640 C C . ARG A 1 83 ? 8.994 -13.066 -0.355 1.00 93.06 83 ARG A C 1
ATOM 642 O O . ARG A 1 83 ? 8.449 -13.904 -1.055 1.00 93.06 83 ARG A O 1
ATOM 649 N N . ALA A 1 84 ? 9.048 -13.170 0.975 1.00 90.69 84 ALA A N 1
ATOM 650 C CA . ALA A 1 84 ? 8.477 -14.303 1.701 1.00 90.69 84 ALA A CA 1
ATOM 651 C C . ALA A 1 84 ? 6.948 -14.219 1.809 1.00 90.69 84 ALA A C 1
ATOM 653 O O . ALA A 1 84 ? 6.310 -15.242 2.012 1.00 90.69 84 ALA A O 1
ATOM 654 N N . VAL A 1 85 ? 6.391 -13.010 1.692 1.00 92.44 85 VAL A N 1
ATOM 655 C CA . VAL A 1 85 ? 4.945 -12.767 1.696 1.00 92.44 85 VAL A CA 1
ATOM 656 C C . VAL A 1 85 ? 4.383 -12.954 0.289 1.00 92.44 85 VAL A C 1
ATOM 658 O O . VAL A 1 85 ? 3.377 -13.622 0.131 1.00 92.44 85 VAL A O 1
ATOM 661 N N . VAL A 1 86 ? 5.071 -12.418 -0.725 1.00 92.25 86 VAL A N 1
ATOM 662 C CA . VAL A 1 86 ? 4.641 -12.501 -2.133 1.00 92.25 86 VAL A CA 1
ATOM 663 C C . VAL A 1 86 ? 4.796 -13.913 -2.713 1.00 92.25 86 VAL A C 1
ATOM 665 O O . VAL A 1 86 ? 3.971 -14.362 -3.500 1.00 92.25 86 VAL A O 1
ATOM 668 N N . GLY A 1 87 ? 5.862 -14.634 -2.354 1.00 92.19 87 GLY A N 1
ATOM 669 C CA . GLY A 1 87 ? 6.106 -15.972 -2.888 1.00 92.19 87 GLY A CA 1
ATOM 670 C C . GLY A 1 87 ? 6.384 -15.960 -4.395 1.00 92.19 87 GLY A C 1
ATOM 671 O O . GLY A 1 87 ? 7.348 -15.335 -4.836 1.00 92.19 87 GLY A O 1
ATOM 672 N N . ASN A 1 88 ? 5.568 -16.692 -5.160 1.00 91.56 88 ASN A N 1
ATOM 673 C CA . ASN A 1 88 ? 5.693 -16.843 -6.617 1.00 91.56 88 ASN A CA 1
ATOM 674 C C . ASN A 1 88 ? 4.553 -16.169 -7.398 1.00 91.56 88 ASN A C 1
ATOM 676 O O . ASN A 1 88 ? 4.472 -16.345 -8.614 1.00 91.56 88 ASN A O 1
ATOM 680 N N . ASP A 1 89 ? 3.684 -15.423 -6.718 1.00 89.75 89 ASP A N 1
ATOM 681 C CA . ASP A 1 89 ? 2.561 -14.745 -7.357 1.00 89.75 89 ASP A CA 1
ATOM 682 C C . ASP A 1 89 ? 3.002 -13.406 -7.978 1.00 89.75 89 ASP A C 1
ATOM 684 O O . ASP A 1 89 ? 3.960 -12.776 -7.506 1.00 89.75 89 ASP A O 1
ATOM 688 N N . PRO A 1 90 ? 2.343 -12.950 -9.062 1.00 90.38 90 PRO A N 1
ATOM 689 C CA . PRO A 1 90 ? 2.607 -11.633 -9.623 1.00 90.38 90 PRO A CA 1
ATOM 690 C C . PRO A 1 90 ? 2.247 -10.546 -8.608 1.00 90.38 90 PRO A C 1
ATOM 692 O O . PRO A 1 90 ? 1.241 -10.631 -7.908 1.00 90.38 90 PRO A O 1
ATOM 695 N N . PHE A 1 91 ? 3.061 -9.494 -8.547 1.00 92.25 91 PHE A N 1
ATOM 696 C CA . PHE A 1 91 ? 2.884 -8.412 -7.586 1.00 92.25 91 PHE A CA 1
ATOM 697 C C . PHE A 1 91 ? 2.999 -7.046 -8.253 1.00 92.25 91 PHE A C 1
ATOM 699 O O . PHE A 1 91 ? 3.754 -6.854 -9.206 1.00 92.25 91 PHE A O 1
ATOM 706 N N . ALA A 1 92 ? 2.271 -6.079 -7.701 1.00 91.94 92 ALA A N 1
ATOM 707 C CA . ALA A 1 92 ? 2.384 -4.678 -8.065 1.00 91.94 92 ALA A CA 1
ATOM 708 C C . ALA A 1 92 ? 3.242 -3.934 -7.037 1.00 91.94 92 ALA A C 1
ATOM 710 O O . ALA A 1 92 ? 3.152 -4.176 -5.831 1.00 91.94 92 ALA A O 1
ATOM 711 N N . ILE A 1 93 ? 4.064 -2.999 -7.510 1.00 91.44 93 ILE A N 1
ATOM 712 C CA . ILE A 1 93 ? 4.801 -2.072 -6.650 1.00 91.44 93 ILE A CA 1
ATOM 713 C C . ILE A 1 93 ? 4.091 -0.725 -6.721 1.00 91.44 93 ILE A C 1
ATOM 715 O O . ILE A 1 93 ? 3.896 -0.190 -7.809 1.00 91.44 93 ILE A O 1
ATOM 719 N N . PHE A 1 94 ? 3.742 -0.169 -5.562 1.00 88.94 94 PHE A N 1
ATOM 720 C CA . PHE A 1 94 ? 3.157 1.163 -5.457 1.00 88.94 94 PHE A CA 1
ATOM 721 C C . PHE A 1 94 ? 4.038 2.055 -4.583 1.00 88.94 94 PHE A C 1
ATOM 723 O O . PHE A 1 94 ? 4.350 1.707 -3.440 1.00 88.94 94 PHE A O 1
ATOM 730 N N . LEU A 1 95 ? 4.424 3.213 -5.114 1.00 87.69 95 LEU A N 1
ATOM 731 C CA . LEU A 1 95 ? 5.218 4.213 -4.411 1.00 87.69 95 LEU A CA 1
ATOM 732 C C . LEU A 1 95 ? 4.282 5.293 -3.844 1.00 87.69 95 LEU A C 1
ATOM 734 O O . LEU A 1 95 ? 3.661 6.027 -4.607 1.00 87.69 95 LEU A O 1
ATOM 738 N N . PRO A 1 96 ? 4.110 5.393 -2.511 1.00 78.25 96 PRO A N 1
ATOM 739 C CA . PRO A 1 96 ? 3.086 6.255 -1.918 1.00 78.25 96 PRO A CA 1
ATOM 740 C C . PRO A 1 96 ? 3.393 7.756 -2.024 1.00 78.25 96 PRO A C 1
ATOM 742 O O . PRO A 1 96 ? 2.545 8.568 -1.652 1.00 78.25 96 PRO A O 1
ATOM 745 N N . ASP A 1 97 ? 4.601 8.125 -2.444 1.00 81.81 97 ASP A N 1
ATOM 746 C CA . ASP A 1 97 ? 5.036 9.486 -2.752 1.00 81.81 97 ASP A CA 1
ATOM 747 C C . ASP A 1 97 ? 4.578 9.969 -4.136 1.00 81.81 97 ASP A C 1
ATOM 749 O O . ASP A 1 97 ? 4.459 11.179 -4.336 1.00 81.81 97 ASP A O 1
ATOM 753 N N . GLU A 1 98 ? 4.221 9.057 -5.041 1.00 78.94 98 GLU A N 1
ATOM 754 C CA . GLU A 1 98 ? 3.642 9.380 -6.343 1.00 78.94 98 GLU A CA 1
ATOM 755 C C . GLU A 1 98 ? 2.114 9.313 -6.274 1.00 78.94 98 GLU A C 1
ATOM 757 O O . GLU A 1 98 ? 1.499 8.248 -6.262 1.00 78.94 98 GLU A O 1
ATOM 762 N N . LEU A 1 99 ? 1.475 10.482 -6.202 1.00 80.81 99 LEU A N 1
ATOM 763 C CA . LEU A 1 99 ? 0.020 10.573 -6.264 1.00 80.81 99 LEU A CA 1
ATOM 764 C C . LEU A 1 99 ? -0.427 10.632 -7.728 1.00 80.81 99 LEU A C 1
ATOM 766 O O . LEU A 1 99 ? -0.386 11.697 -8.347 1.00 80.81 99 LEU A O 1
ATOM 770 N N . MET A 1 100 ? -0.898 9.506 -8.255 1.00 81.00 100 MET A N 1
ATOM 771 C CA . MET A 1 100 ? -1.534 9.453 -9.567 1.00 81.00 100 MET A CA 1
ATOM 772 C C . MET A 1 100 ? -3.010 9.834 -9.429 1.00 81.00 100 MET A C 1
ATOM 774 O O . MET A 1 100 ? -3.759 9.232 -8.665 1.00 81.00 100 MET A O 1
ATOM 778 N N . TYR A 1 101 ? -3.440 10.872 -10.149 1.00 81.94 101 TYR A N 1
ATOM 779 C CA . TYR A 1 101 ? -4.835 11.310 -10.144 1.00 81.94 101 TYR A CA 1
ATOM 780 C C . TYR A 1 101 ? -5.452 11.122 -11.526 1.00 81.94 101 TYR A C 1
ATOM 782 O O . TYR A 1 101 ? -5.067 11.787 -12.486 1.00 81.94 101 TYR A O 1
ATOM 790 N N . GLY A 1 102 ? -6.435 10.230 -11.620 1.00 83.75 102 GLY A N 1
ATOM 791 C CA . GLY A 1 102 ? -7.133 9.923 -12.861 1.00 83.75 102 GLY A CA 1
ATOM 792 C C . GLY A 1 102 ? -8.200 8.855 -12.654 1.00 83.75 102 GLY A C 1
ATOM 793 O O . GLY A 1 102 ? -8.216 8.178 -11.629 1.00 83.75 102 GLY A O 1
ATOM 794 N N . LYS A 1 103 ? -9.116 8.738 -13.619 1.00 84.81 103 LYS A N 1
ATOM 795 C CA . LYS A 1 103 ? -10.095 7.648 -13.694 1.00 84.81 103 LYS A CA 1
ATOM 796 C C . LYS A 1 103 ? -10.114 7.088 -15.118 1.00 84.81 103 LYS A C 1
ATOM 798 O O . LYS A 1 103 ? -10.339 7.883 -16.033 1.00 84.81 103 LYS A O 1
ATOM 803 N N . PRO A 1 104 ? -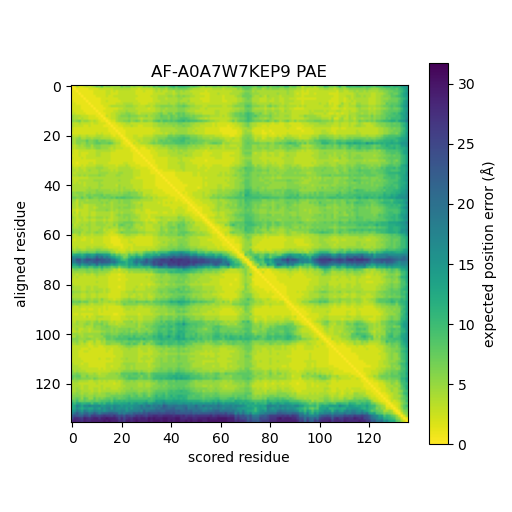9.938 5.772 -15.316 1.00 85.88 104 PRO A N 1
ATOM 804 C CA . PRO A 1 104 ? -9.569 4.766 -14.305 1.00 85.88 104 PRO A CA 1
ATOM 805 C C . PRO A 1 104 ? -8.202 5.059 -13.656 1.00 85.88 104 PRO A C 1
ATOM 807 O O . PRO A 1 104 ? -7.378 5.745 -14.264 1.00 85.88 104 PRO A O 1
ATOM 810 N N . GLY A 1 105 ?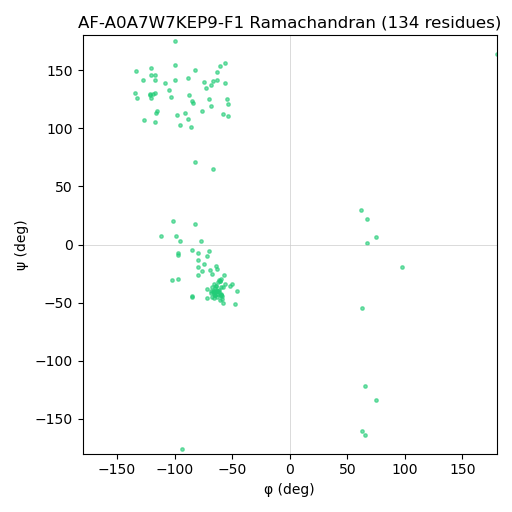 -7.980 4.595 -12.421 1.00 87.62 105 GLY A N 1
ATOM 811 C CA . GLY A 1 105 ? -6.696 4.759 -11.717 1.00 87.62 105 GLY A CA 1
ATOM 812 C C . GLY A 1 105 ? -5.500 4.197 -12.505 1.00 87.62 105 GLY A C 1
ATOM 813 O O . GLY A 1 105 ? -5.671 3.310 -13.345 1.00 87.62 105 GLY A O 1
ATOM 814 N N . CYS A 1 106 ? -4.284 4.690 -12.244 1.00 90.50 106 CYS A N 1
ATOM 815 C CA . CYS A 1 106 ? -3.077 4.259 -12.962 1.00 90.50 106 CYS A CA 1
ATOM 816 C C . CYS A 1 106 ? -2.851 2.753 -12.787 1.00 90.50 106 CYS A C 1
ATOM 818 O O . CYS A 1 106 ? -2.631 2.044 -13.769 1.00 90.50 106 CYS A O 1
ATOM 820 N N . MET A 1 107 ? -3.015 2.246 -11.561 1.00 90.69 107 MET A N 1
ATOM 821 C CA . MET A 1 107 ? -2.883 0.813 -11.289 1.00 90.69 107 MET A CA 1
ATOM 822 C C . MET A 1 107 ? -3.913 -0.033 -12.053 1.00 90.69 107 MET A C 1
ATOM 824 O O . MET A 1 107 ? -3.568 -1.076 -12.599 1.00 90.69 107 MET A O 1
ATOM 828 N N . ALA A 1 108 ? -5.167 0.419 -12.146 1.00 91.25 108 ALA A N 1
ATOM 829 C CA . ALA A 1 108 ? -6.210 -0.308 -12.871 1.00 91.25 108 ALA A CA 1
ATOM 830 C C . ALA A 1 108 ? -5.884 -0.426 -14.371 1.00 91.25 108 ALA A C 1
ATOM 832 O O . ALA A 1 108 ? -5.996 -1.513 -14.935 1.00 91.25 108 ALA A O 1
ATOM 833 N N . GLN A 1 109 ? -5.400 0.659 -14.987 1.00 92.19 109 GLN A N 1
ATOM 834 C CA . GLN A 1 109 ? -4.945 0.657 -16.384 1.00 92.19 109 GLN A CA 1
ATOM 835 C C . GLN A 1 109 ? -3.744 -0.276 -16.594 1.00 92.19 109 GLN A C 1
ATOM 837 O O . GLN A 1 109 ? -3.674 -0.999 -17.586 1.00 92.19 109 GLN A O 1
ATOM 842 N N . MET A 1 110 ? -2.798 -0.294 -15.648 1.00 92.38 110 MET A N 1
ATOM 843 C CA . MET A 1 110 ? -1.645 -1.194 -15.712 1.00 92.38 110 MET A CA 1
ATOM 844 C C . MET A 1 110 ? -2.050 -2.664 -15.597 1.00 92.38 110 MET A C 1
ATOM 846 O O . MET A 1 110 ? -1.491 -3.492 -16.310 1.00 92.38 110 MET A O 1
ATOM 850 N N . ILE A 1 111 ? -3.010 -2.999 -14.732 1.00 91.81 111 ILE A N 1
ATOM 851 C CA . ILE A 1 111 ? -3.519 -4.371 -14.606 1.00 91.81 111 ILE A CA 1
ATOM 852 C C . ILE A 1 111 ? -4.262 -4.795 -15.874 1.00 91.81 111 ILE A C 1
ATOM 854 O O . ILE A 1 111 ? -4.094 -5.924 -16.324 1.00 91.81 111 ILE A O 1
ATOM 858 N N . GLU A 1 112 ? -5.051 -3.905 -16.479 1.00 92.75 112 GLU A N 1
ATOM 859 C CA . GLU A 1 112 ? -5.710 -4.170 -17.763 1.00 92.75 112 GLU A CA 1
ATOM 860 C C . GLU A 1 112 ? -4.679 -4.511 -18.850 1.00 92.75 112 GLU A C 1
ATOM 862 O O . GLU A 1 112 ? -4.754 -5.580 -19.454 1.00 92.75 112 GLU A O 1
ATOM 867 N N . ALA A 1 113 ? -3.639 -3.687 -19.000 1.00 93.44 113 ALA A N 1
ATOM 868 C CA . ALA A 1 113 ? -2.551 -3.948 -19.940 1.00 93.44 113 ALA A CA 1
ATOM 869 C C . ALA A 1 113 ? -1.736 -5.213 -19.589 1.00 93.44 113 ALA A C 1
ATOM 871 O O . ALA A 1 113 ? -1.312 -5.949 -20.483 1.00 93.44 113 ALA A O 1
ATOM 872 N N . TYR A 1 114 ? -1.536 -5.504 -18.298 1.00 93.56 114 TYR A N 1
ATOM 873 C CA . TYR A 1 114 ? -0.896 -6.740 -17.838 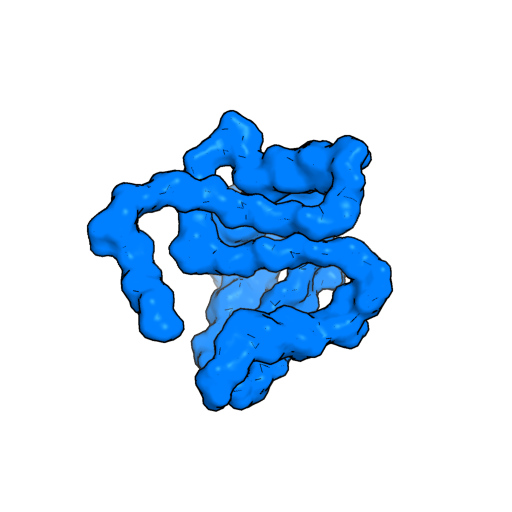1.00 93.56 114 TYR A CA 1
ATOM 874 C C . TYR A 1 114 ? -1.707 -7.978 -18.231 1.00 93.56 114 TYR A C 1
ATOM 876 O O . TYR A 1 114 ? -1.125 -8.972 -18.651 1.00 93.56 114 TYR A O 1
ATOM 884 N N . ASN A 1 115 ? -3.037 -7.924 -18.145 1.00 92.50 115 ASN A N 1
ATOM 885 C CA . ASN A 1 115 ? -3.895 -9.046 -18.522 1.00 92.50 115 ASN A CA 1
ATOM 886 C C . ASN A 1 115 ? -3.875 -9.329 -20.033 1.00 92.50 115 ASN A C 1
ATOM 888 O O . ASN A 1 115 ? -4.125 -10.463 -20.439 1.00 92.50 115 ASN A O 1
ATOM 892 N N . GLU A 1 116 ? -3.570 -8.327 -20.862 1.00 94.94 116 GLU A N 1
ATOM 893 C CA . GLU A 1 116 ? -3.445 -8.490 -22.314 1.00 94.94 116 GLU A CA 1
ATOM 894 C C . GLU A 1 116 ? -2.052 -8.965 -22.751 1.00 94.94 116 GLU A C 1
ATOM 896 O O . GLU A 1 116 ? -1.935 -9.857 -23.593 1.00 94.94 116 GLU A O 1
ATOM 901 N N . VAL A 1 117 ? -0.991 -8.364 -22.202 1.00 95.19 117 VAL A N 1
ATOM 902 C CA . VAL A 1 117 ? 0.394 -8.561 -22.675 1.00 95.19 117 VAL A CA 1
ATOM 903 C C . VAL A 1 117 ? 1.194 -9.508 -21.775 1.00 95.19 117 VAL A C 1
ATOM 905 O O . VAL A 1 117 ? 2.081 -10.223 -22.247 1.00 95.19 117 VAL A O 1
ATOM 908 N N . GLY A 1 118 ? 0.889 -9.533 -20.479 1.00 92.44 118 GLY A N 1
ATOM 909 C CA . GLY A 1 118 ? 1.670 -10.222 -19.457 1.00 92.44 118 GLY A CA 1
ATOM 910 C C . GLY A 1 118 ? 3.071 -9.631 -19.264 1.00 92.44 118 GLY A C 1
ATOM 911 O O . GLY A 1 118 ? 3.389 -8.522 -19.695 1.00 92.44 118 GLY A O 1
ATOM 912 N N . GLY A 1 119 ? 3.943 -10.392 -18.602 1.00 93.62 119 GLY A N 1
ATOM 913 C CA . GLY A 1 119 ? 5.334 -9.996 -18.372 1.00 93.62 119 GLY A CA 1
ATOM 914 C C . GLY A 1 119 ? 5.481 -8.929 -17.286 1.00 93.62 119 GLY A C 1
ATOM 915 O O . GLY A 1 119 ? 4.924 -9.072 -16.206 1.00 93.62 119 GLY A O 1
ATOM 916 N N . ASN A 1 120 ? 6.268 -7.884 -17.548 1.00 94.12 120 ASN A N 1
ATOM 917 C CA . ASN A 1 120 ? 6.532 -6.809 -16.588 1.00 94.12 120 ASN A CA 1
ATOM 918 C C . ASN A 1 120 ? 6.100 -5.471 -17.186 1.00 94.12 120 ASN A C 1
ATOM 920 O O . ASN A 1 120 ? 6.515 -5.137 -18.296 1.00 94.12 120 ASN A O 1
ATOM 924 N N . LEU A 1 121 ? 5.317 -4.695 -16.437 1.00 93.94 121 LEU A N 1
ATOM 925 C CA . LEU A 1 121 ? 4.872 -3.363 -16.840 1.00 93.94 121 LEU A CA 1
ATOM 926 C C . LEU A 1 121 ? 5.420 -2.306 -15.884 1.00 93.94 121 LEU A C 1
ATOM 928 O O . LEU A 1 121 ? 5.565 -2.542 -14.686 1.00 93.94 121 LEU A O 1
ATOM 932 N N . ILE A 1 122 ? 5.720 -1.130 -16.432 1.00 92.88 122 ILE A N 1
ATOM 933 C CA . ILE A 1 122 ? 6.223 0.026 -15.691 1.00 92.88 122 ILE A CA 1
ATOM 934 C C . ILE A 1 122 ? 5.437 1.249 -16.164 1.00 92.88 122 ILE A C 1
ATOM 936 O O . ILE A 1 122 ? 5.309 1.466 -17.369 1.00 92.88 122 ILE A O 1
ATOM 940 N N . SER A 1 123 ? 4.913 2.036 -15.223 1.00 90.25 123 SER A N 1
ATOM 941 C CA . SER A 1 123 ? 4.292 3.326 -15.532 1.00 90.25 123 SER A CA 1
ATOM 942 C C . SER A 1 123 ? 5.370 4.344 -15.891 1.00 90.25 123 SER A C 1
ATOM 944 O O . SER A 1 123 ? 6.394 4.438 -15.213 1.00 90.25 123 SER A O 1
ATOM 946 N N . VAL A 1 124 ? 5.154 5.099 -16.966 1.00 89.81 124 VAL A N 1
ATOM 947 C CA . VAL A 1 124 ? 6.094 6.117 -17.441 1.00 89.81 124 VAL A CA 1
ATOM 948 C C . VAL A 1 124 ? 5.382 7.449 -17.620 1.00 89.81 124 VAL A C 1
ATOM 950 O O . VAL A 1 124 ? 4.249 7.508 -18.093 1.00 89.81 124 VAL A O 1
ATOM 953 N N . LEU A 1 125 ? 6.077 8.526 -17.268 1.00 86.56 125 LEU A N 1
ATOM 954 C CA . LEU A 1 125 ? 5.631 9.895 -17.478 1.00 86.56 125 LEU A CA 1
ATOM 955 C C . LEU A 1 125 ? 6.657 10.619 -18.344 1.00 86.56 125 LEU A C 1
ATOM 957 O O . LEU A 1 125 ? 7.851 10.616 -18.035 1.00 86.56 125 LEU A O 1
ATOM 961 N N . GLU A 1 126 ? 6.202 11.256 -19.419 1.00 87.69 126 GLU A N 1
ATOM 962 C CA . GLU A 1 126 ? 7.079 12.111 -20.208 1.00 87.69 126 GLU A CA 1
ATOM 963 C C . GLU A 1 126 ? 7.418 13.377 -19.413 1.00 87.69 126 GLU A C 1
ATOM 965 O O . GLU A 1 126 ? 6.537 14.109 -18.959 1.00 87.69 126 GLU A O 1
ATOM 970 N N . VAL A 1 127 ? 8.714 13.644 -19.251 1.00 87.88 127 VAL A N 1
ATOM 971 C CA . VAL A 1 127 ? 9.220 14.835 -18.563 1.00 87.88 127 VAL A CA 1
ATOM 972 C C . VAL A 1 127 ? 10.086 15.669 -19.509 1.00 87.88 127 VAL A C 1
ATOM 974 O O . VAL A 1 127 ? 10.813 15.114 -20.338 1.00 87.88 127 VAL A O 1
ATOM 977 N N . PRO A 1 128 ? 10.077 17.012 -19.399 1.00 91.50 128 PRO A N 1
ATOM 978 C CA . PRO A 1 128 ? 10.978 17.851 -20.179 1.00 91.50 128 PRO A CA 1
ATOM 979 C C . PRO A 1 128 ? 12.441 17.458 -19.943 1.00 91.50 128 PRO A C 1
ATOM 981 O O . PRO A 1 128 ? 12.849 17.275 -18.798 1.00 91.50 128 PRO A O 1
ATOM 984 N N . ARG A 1 129 ? 13.273 17.431 -20.995 1.00 85.50 129 ARG A N 1
ATOM 985 C CA . ARG A 1 129 ? 14.699 17.032 -20.905 1.00 85.50 129 ARG A CA 1
ATOM 986 C C . ARG A 1 129 ? 15.491 17.730 -19.795 1.00 85.50 129 ARG A C 1
ATOM 988 O O . ARG A 1 129 ? 16.360 17.120 -19.193 1.00 85.50 129 ARG A O 1
ATOM 995 N N . ARG A 1 130 ? 15.169 18.991 -19.496 1.00 86.31 130 ARG A N 1
ATOM 996 C CA . ARG A 1 130 ? 15.757 19.778 -18.393 1.00 86.31 130 ARG A CA 1
ATOM 997 C C . ARG A 1 130 ? 15.545 19.151 -17.004 1.00 86.31 130 ARG A C 1
ATOM 999 O O . ARG A 1 130 ? 16.317 19.432 -16.097 1.00 86.31 130 ARG A O 1
ATOM 1006 N N . GLN A 1 131 ? 14.456 18.411 -16.823 1.00 77.94 131 GLN A N 1
ATOM 1007 C CA . GLN A 1 131 ? 14.062 17.778 -15.564 1.00 77.94 131 GLN A CA 1
ATOM 1008 C C . GLN A 1 131 ? 14.488 16.310 -15.502 1.00 77.94 131 GLN A C 1
ATOM 1010 O O . GLN A 1 131 ? 14.361 15.691 -14.452 1.00 77.94 131 GLN A O 1
ATOM 1015 N N . CYS A 1 132 ? 15.011 15.761 -16.601 1.00 65.81 132 CYS A N 1
ATOM 1016 C CA . CYS A 1 132 ? 15.641 14.455 -16.585 1.00 65.81 132 CYS A CA 1
ATOM 1017 C C . CYS A 1 132 ? 16.943 14.587 -15.779 1.00 65.81 132 CYS A C 1
ATOM 1019 O O . CYS A 1 132 ? 17.798 15.390 -16.172 1.00 65.81 132 CYS A O 1
ATOM 1021 N N . PRO A 1 133 ? 1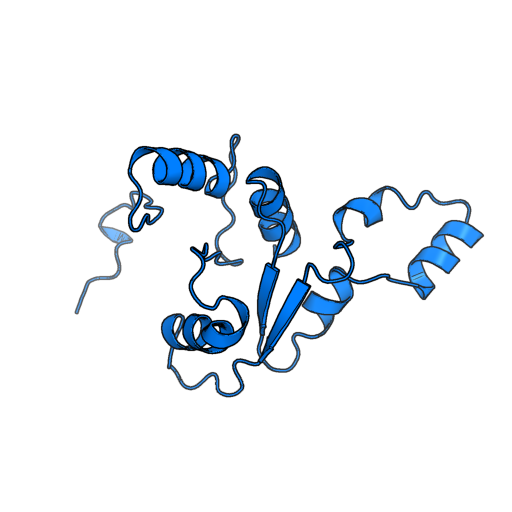7.112 13.857 -14.661 1.00 63.09 133 PRO A N 1
ATOM 1022 C CA . PRO A 1 133 ? 18.394 13.802 -13.977 1.00 63.09 133 PRO A CA 1
ATOM 1023 C C . PRO A 1 133 ? 19.429 13.386 -15.018 1.00 63.09 133 PRO A C 1
ATOM 1025 O O . PRO A 1 133 ? 19.250 12.363 -15.682 1.00 63.09 133 PRO A O 1
ATOM 1028 N N . ALA A 1 134 ? 20.448 14.215 -15.238 1.00 52.59 134 ALA A N 1
ATOM 1029 C CA . ALA A 1 134 ? 21.524 13.858 -16.143 1.00 52.59 134 ALA A CA 1
ATOM 1030 C C . ALA A 1 134 ? 22.126 12.550 -15.621 1.00 52.59 134 ALA A C 1
ATOM 1032 O O . ALA A 1 134 ? 22.680 12.521 -14.524 1.00 52.59 134 ALA A O 1
ATOM 1033 N N . THR A 1 135 ? 21.955 11.464 -16.370 1.00 48.75 135 THR A N 1
ATOM 1034 C CA . THR A 1 135 ? 22.725 10.239 -16.176 1.00 48.75 135 THR A CA 1
ATOM 1035 C C . THR A 1 135 ? 24.201 10.625 -16.215 1.00 48.75 135 THR A C 1
ATOM 1037 O O . THR A 1 135 ? 24.688 11.075 -17.254 1.00 48.75 135 THR A O 1
ATOM 1040 N N . ALA A 1 136 ? 24.856 10.529 -15.058 1.00 33.66 136 ALA A N 1
ATOM 1041 C CA . ALA A 1 136 ? 26.300 10.380 -14.949 1.00 33.66 136 ALA A CA 1
ATOM 1042 C C . ALA A 1 136 ? 26.680 8.937 -15.296 1.00 33.66 136 ALA A C 1
ATOM 1044 O O . ALA A 1 136 ? 25.857 8.036 -15.002 1.00 33.66 136 ALA A O 1
#

Sequence (136 aa):
MIQYAVDEVREARIEEFVFVTGRGKTAIVEHFDTAYELEATMTGRGKSLKPLESTRTQPGNLTTVRQQVPLGLGLGHAVWCARAVVGNDPFAIFLPDELMYGKPGCMAQMIEAYNEVGGNLISVLEVPRRQCPATA

pLDDT: mean 86.73, std 9.69, range [33.66, 96.06]